Protein AF-A0A2D1UNM3-F1 (afdb_monomer_lite)

Radius of gyration: 17.75 Å; chains: 1; bounding box: 32×30×40 Å

Foldseek 3Di:
DCLVVDQPSDPVSVVVVVVVVVPPPPVVVDDPPDPPDPDPDPVPPVPPPPDDD

Sequence (53 aa):
DTGADLNYHTLEDQLALLTKVLNAGDDVVGLEQLEEDADDITLLKARRSVGSM

Organism: Pinus pinaster (NCBI:txid71647)

Structure (mmCIF, N/CA/C/O backbone):
data_AF-A0A2D1UNM3-F1
#
_entry.id   AF-A0A2D1UNM3-F1
#
loop_
_atom_site.group_PDB
_atom_site.id
_atom_site.type_symbol
_atom_site.label_atom_id
_atom_site.label_alt_id
_atom_site.label_comp_id
_atom_site.label_asym_id
_atom_site.label_entity_id
_atom_site.label_seq_id
_atom_site.pdbx_PDB_ins_code
_atom_site.Cartn_x
_atom_site.Cartn_y
_atom_site.Cartn_z
_atom_site.occupancy
_atom_site.B_iso_or_equiv
_atom_site.auth_seq_id
_atom_site.auth_comp_id
_atom_site.auth_asym_id
_atom_site.auth_atom_i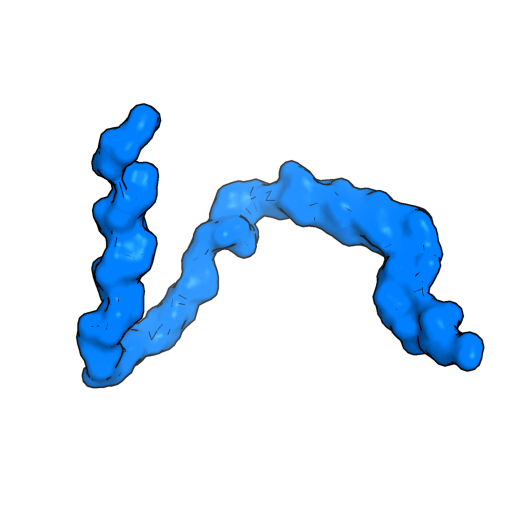d
_atom_site.pdbx_PDB_model_num
ATOM 1 N N . ASP A 1 1 ? 21.229 -10.879 -11.872 1.00 70.50 1 ASP A N 1
ATOM 2 C CA . ASP A 1 1 ? 20.515 -9.694 -12.360 1.00 70.50 1 ASP A CA 1
ATOM 3 C C . ASP A 1 1 ? 19.049 -10.061 -12.543 1.00 70.50 1 ASP A C 1
ATOM 5 O O . ASP A 1 1 ? 18.611 -10.328 -13.645 1.00 70.50 1 ASP A O 1
ATOM 9 N N . THR A 1 2 ? 18.334 -10.238 -11.431 1.00 82.50 2 THR A N 1
ATOM 10 C CA . THR A 1 2 ? 16.921 -10.671 -11.405 1.00 82.50 2 THR A CA 1
ATOM 11 C C . THR A 1 2 ? 16.017 -9.552 -10.890 1.00 82.50 2 THR A C 1
ATOM 13 O O . THR A 1 2 ? 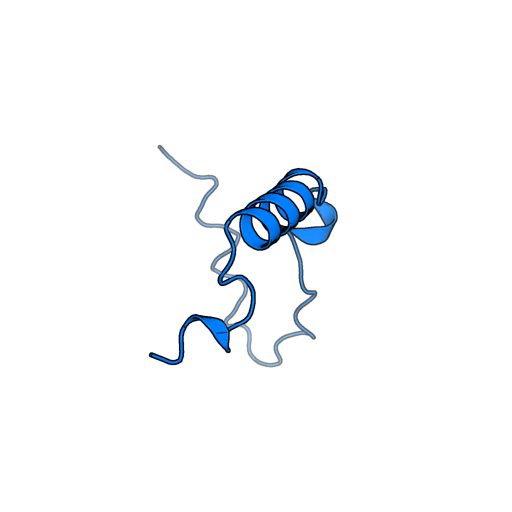14.857 -9.777 -10.575 1.00 8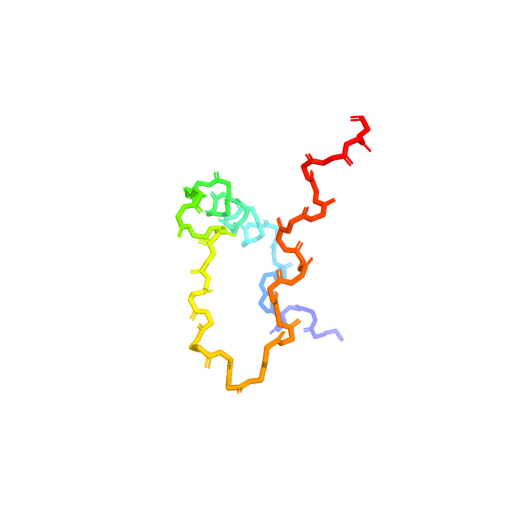2.50 2 THR A O 1
ATOM 16 N N . GLY A 1 3 ? 16.560 -8.337 -10.739 1.00 80.81 3 GLY A N 1
ATOM 17 C CA . GLY A 1 3 ? 15.823 -7.194 -10.202 1.00 80.81 3 GLY A CA 1
ATOM 18 C C . GLY A 1 3 ? 14.677 -6.773 -11.117 1.00 80.81 3 GLY A C 1
ATOM 19 O O . GLY A 1 3 ? 13.620 -6.417 -10.618 1.00 80.81 3 GLY A O 1
ATOM 20 N N . ALA A 1 4 ? 14.859 -6.899 -12.435 1.00 85.50 4 ALA A N 1
ATOM 21 C CA . ALA A 1 4 ? 13.815 -6.646 -13.428 1.00 85.50 4 ALA A CA 1
ATOM 22 C C . ALA A 1 4 ? 12.658 -7.665 -13.379 1.00 85.50 4 ALA A C 1
ATOM 24 O O . ALA A 1 4 ? 11.561 -7.364 -13.841 1.00 85.50 4 ALA A O 1
ATOM 25 N N . ASP A 1 5 ? 12.878 -8.840 -12.782 1.00 90.62 5 ASP A N 1
ATOM 26 C CA . ASP A 1 5 ? 11.838 -9.859 -12.591 1.00 90.62 5 ASP A CA 1
ATOM 27 C C . ASP A 1 5 ? 11.015 -9.619 -11.311 1.00 90.62 5 ASP A C 1
ATOM 29 O O . ASP A 1 5 ? 10.030 -10.314 -11.058 1.00 90.62 5 ASP A O 1
ATOM 33 N N . LEU A 1 6 ? 11.415 -8.653 -10.474 1.00 90.50 6 LEU A N 1
ATOM 34 C CA . LEU A 1 6 ? 10.694 -8.294 -9.258 1.00 90.50 6 LEU A CA 1
ATOM 35 C C . LEU A 1 6 ? 9.595 -7.271 -9.560 1.00 90.50 6 LEU A C 1
ATOM 37 O O . LEU A 1 6 ? 9.743 -6.361 -10.380 1.00 90.50 6 LEU A O 1
ATOM 41 N N . ASN A 1 7 ? 8.485 -7.389 -8.836 1.00 89.81 7 ASN A N 1
ATOM 42 C CA . ASN A 1 7 ? 7.435 -6.377 -8.862 1.00 89.81 7 ASN A CA 1
ATOM 43 C C . ASN A 1 7 ? 7.971 -5.039 -8.335 1.00 89.81 7 ASN A C 1
ATOM 45 O O . ASN A 1 7 ? 8.787 -5.014 -7.413 1.00 89.81 7 ASN A O 1
ATOM 49 N N . TYR A 1 8 ? 7.463 -3.932 -8.882 1.00 90.75 8 TYR A N 1
ATOM 50 C CA . TYR A 1 8 ? 7.858 -2.568 -8.505 1.00 90.75 8 TYR A CA 1
ATOM 51 C C . TYR A 1 8 ? 9.349 -2.257 -8.722 1.00 90.75 8 TYR A C 1
ATOM 53 O O . TYR A 1 8 ? 9.926 -1.431 -8.013 1.00 90.75 8 TYR A O 1
ATOM 61 N N . HIS A 1 9 ? 9.995 -2.906 -9.694 1.00 92.81 9 HIS A N 1
ATOM 62 C CA . HIS A 1 9 ? 11.391 -2.618 -10.030 1.00 92.81 9 HIS A CA 1
ATOM 63 C C . HIS A 1 9 ? 11.565 -1.295 -10.791 1.00 92.81 9 HIS A C 1
ATOM 65 O O . HIS A 1 9 ? 12.672 -0.756 -10.826 1.00 92.81 9 HIS A O 1
ATOM 71 N N . THR A 1 10 ? 10.496 -0.761 -11.395 1.00 94.81 10 THR A N 1
ATOM 72 C CA . THR A 1 10 ? 10.518 0.546 -12.058 1.00 94.81 10 THR A CA 1
ATOM 73 C C . THR A 1 10 ? 10.110 1.664 -11.099 1.00 94.81 10 THR A C 1
ATOM 75 O O . THR A 1 10 ? 9.282 1.483 -10.204 1.00 94.81 10 THR A O 1
ATOM 78 N N . LEU A 1 11 ? 10.673 2.858 -11.308 1.00 94.81 11 LEU A N 1
ATOM 79 C CA . LEU A 1 11 ? 10.301 4.054 -10.545 1.00 94.81 11 LEU A CA 1
ATOM 80 C C . LEU A 1 11 ? 8.823 4.428 -10.752 1.00 94.81 11 LEU A C 1
ATOM 82 O O . LEU A 1 11 ? 8.174 4.919 -9.833 1.00 94.81 11 LEU A O 1
ATOM 86 N N . GLU A 1 12 ? 8.287 4.187 -11.946 1.00 95.94 12 GLU A N 1
ATOM 87 C CA . GLU A 1 12 ? 6.891 4.470 -12.277 1.00 95.94 12 GLU A CA 1
ATOM 88 C C . GLU A 1 12 ? 5.931 3.626 -11.432 1.00 95.94 12 GLU A C 1
ATOM 90 O O . GLU A 1 12 ? 5.030 4.176 -10.795 1.00 95.94 12 GLU A O 1
ATOM 95 N N . ASP A 1 13 ? 6.182 2.318 -11.329 1.00 93.44 13 ASP A N 1
ATOM 96 C CA . ASP A 1 13 ? 5.379 1.414 -10.500 1.00 93.44 13 ASP A CA 1
ATOM 97 C C . ASP A 1 13 ? 5.409 1.826 -9.021 1.00 93.44 13 ASP A C 1
ATOM 99 O O . ASP A 1 13 ? 4.394 1.762 -8.320 1.00 93.44 13 ASP A O 1
ATOM 103 N N . GLN A 1 14 ? 6.567 2.287 -8.540 1.00 95.12 14 GLN A N 1
ATOM 104 C CA . GLN A 1 14 ? 6.746 2.757 -7.164 1.00 95.12 14 GLN A CA 1
ATOM 105 C C . GLN A 1 14 ? 5.979 4.056 -6.893 1.00 95.12 14 GLN A C 1
ATOM 107 O O . GLN A 1 14 ? 5.317 4.176 -5.863 1.00 95.12 14 GLN A O 1
ATOM 112 N N . LEU A 1 15 ? 6.018 5.021 -7.817 1.00 96.56 15 LEU A N 1
ATOM 113 C CA . LEU A 1 15 ? 5.265 6.274 -7.698 1.00 96.56 15 LEU A CA 1
ATOM 114 C C . LEU A 1 15 ? 3.752 6.045 -7.806 1.00 96.56 15 LEU A C 1
ATOM 116 O O . LEU A 1 15 ? 2.974 6.694 -7.099 1.00 96.56 15 LEU A O 1
ATOM 120 N N . ALA A 1 16 ? 3.324 5.093 -8.638 1.00 94.50 16 ALA A N 1
ATOM 121 C CA . ALA A 1 16 ? 1.929 4.681 -8.728 1.00 94.50 16 ALA A CA 1
ATOM 122 C C . ALA A 1 16 ? 1.450 4.038 -7.416 1.00 94.50 16 ALA A C 1
ATOM 124 O O . ALA A 1 16 ? 0.364 4.362 -6.931 1.00 94.50 16 ALA A O 1
ATOM 125 N N . LEU A 1 17 ? 2.264 3.168 -6.806 1.00 91.44 17 LEU A N 1
ATOM 126 C CA . LEU A 1 17 ? 1.971 2.586 -5.495 1.00 91.44 17 LEU A CA 1
ATOM 127 C C . LEU A 1 17 ? 1.919 3.656 -4.400 1.00 91.44 17 LEU A C 1
ATOM 129 O O . LEU A 1 17 ? 0.968 3.686 -3.625 1.00 91.44 17 LEU A O 1
ATOM 133 N N . LEU A 1 18 ? 2.894 4.564 -4.366 1.00 89.75 18 LEU A N 1
ATOM 134 C CA . LEU A 1 18 ? 2.932 5.660 -3.400 1.00 89.75 18 LEU A CA 1
ATOM 135 C C . LEU A 1 18 ? 1.682 6.539 -3.499 1.00 89.75 18 LEU A C 1
ATOM 137 O O . LEU A 1 18 ? 1.070 6.864 -2.488 1.00 89.75 18 LEU A O 1
ATOM 141 N N . THR A 1 19 ? 1.265 6.874 -4.719 1.00 92.19 19 THR A N 1
ATOM 142 C CA . THR A 1 19 ? 0.035 7.639 -4.956 1.00 92.19 19 THR A CA 1
ATOM 143 C C . THR A 1 19 ? -1.190 6.899 -4.423 1.00 92.19 19 THR A C 1
ATOM 145 O O . THR A 1 19 ? -2.058 7.521 -3.816 1.00 92.19 19 THR A O 1
ATOM 148 N N . LYS A 1 20 ? -1.267 5.574 -4.599 1.00 87.38 20 LYS A N 1
ATOM 149 C CA . LYS A 1 20 ? -2.348 4.764 -4.018 1.00 87.38 20 LYS A CA 1
ATOM 150 C C . LYS A 1 20 ? -2.326 4.801 -2.492 1.00 87.38 20 LYS A C 1
ATOM 152 O O . LYS A 1 20 ? -3.380 4.973 -1.906 1.00 87.38 20 LYS A O 1
ATOM 157 N N . VAL A 1 21 ? -1.153 4.686 -1.866 1.00 86.12 21 VAL A N 1
ATOM 158 C CA . VAL A 1 21 ? -1.001 4.726 -0.400 1.00 86.12 21 VAL A CA 1
ATOM 159 C C . VAL A 1 21 ? -1.381 6.092 0.167 1.00 86.12 21 VAL A C 1
ATOM 161 O O . VAL A 1 21 ? -2.116 6.158 1.140 1.00 86.12 21 VAL A O 1
ATOM 164 N N . LEU A 1 22 ? -0.935 7.184 -0.454 1.00 85.88 22 LEU A N 1
ATOM 165 C CA . LEU A 1 22 ? -1.251 8.542 0.004 1.00 85.88 22 LEU A CA 1
ATOM 166 C C . LEU A 1 22 ? -2.736 8.900 -0.147 1.00 85.88 22 LEU A C 1
ATOM 168 O O . LEU A 1 22 ? -3.232 9.750 0.584 1.00 85.88 22 LEU A O 1
ATOM 172 N N . ASN A 1 23 ? -3.428 8.277 -1.105 1.00 85.38 23 ASN A N 1
ATOM 173 C CA . ASN A 1 23 ? -4.863 8.471 -1.330 1.00 85.38 23 ASN A CA 1
ATOM 174 C C . ASN A 1 23 ? -5.728 7.377 -0.691 1.00 85.38 23 ASN A C 1
ATOM 176 O O . ASN A 1 23 ? -6.956 7.461 -0.750 1.00 85.38 23 ASN A O 1
ATOM 180 N N . ALA A 1 24 ? -5.118 6.348 -0.108 1.00 81.25 24 ALA A N 1
ATOM 181 C CA . ALA A 1 24 ? -5.827 5.399 0.723 1.00 81.25 24 ALA A CA 1
ATOM 182 C C . ALA A 1 24 ? -6.222 6.159 1.995 1.00 81.25 24 ALA A C 1
ATOM 184 O O . ALA A 1 24 ? -5.361 6.565 2.771 1.00 81.25 24 ALA A O 1
ATOM 185 N N . GLY A 1 25 ? -7.517 6.444 2.155 1.00 67.38 25 GLY A N 1
ATOM 186 C CA . GLY A 1 25 ? -8.029 7.095 3.362 1.00 67.38 25 GLY A CA 1
ATOM 187 C C . GLY A 1 25 ? -7.715 6.274 4.617 1.00 67.38 25 GLY A C 1
ATOM 188 O O . GLY A 1 25 ? -7.396 5.087 4.519 1.00 67.38 25 GLY A O 1
ATOM 189 N N . ASP A 1 26 ? -7.845 6.893 5.795 1.00 58.28 26 ASP A N 1
ATOM 190 C CA . ASP A 1 26 ? -7.597 6.256 7.104 1.00 58.28 26 ASP A CA 1
ATOM 191 C C . ASP A 1 26 ? -8.322 4.902 7.280 1.00 58.28 26 ASP A C 1
ATOM 193 O O . ASP A 1 26 ? -7.835 4.038 8.006 1.00 58.28 26 ASP A O 1
ATOM 197 N N . ASP A 1 27 ? -9.419 4.676 6.547 1.00 57.62 27 ASP A N 1
ATOM 198 C CA . ASP A 1 27 ? -10.191 3.424 6.500 1.00 57.62 27 ASP A CA 1
ATOM 199 C C . ASP A 1 27 ? -9.413 2.210 5.943 1.00 57.62 27 ASP A C 1
ATOM 201 O O . ASP A 1 27 ? -9.827 1.071 6.140 1.00 57.62 27 ASP A O 1
ATOM 205 N N . VAL A 1 28 ? -8.302 2.426 5.229 1.00 54.75 28 VAL A N 1
ATOM 206 C CA . VAL A 1 28 ? -7.421 1.357 4.707 1.00 54.75 28 VAL A CA 1
ATOM 207 C C . VAL A 1 28 ? -6.156 1.209 5.560 1.00 54.75 28 VAL A C 1
ATOM 209 O O . VAL A 1 28 ? -5.524 0.155 5.567 1.00 54.75 28 VAL A O 1
ATOM 212 N N . VAL A 1 29 ? -5.774 2.267 6.281 1.00 58.41 29 VAL A N 1
ATOM 213 C CA . VAL A 1 29 ? -4.542 2.322 7.084 1.00 58.41 29 VAL A CA 1
ATOM 214 C C . VAL A 1 29 ? -4.770 1.777 8.499 1.00 58.41 29 VAL A C 1
ATOM 216 O O . VAL A 1 29 ? -3.826 1.337 9.157 1.00 58.41 29 VAL A O 1
ATOM 219 N N . GLY A 1 30 ? -6.016 1.760 8.970 1.00 62.25 30 GLY A N 1
ATOM 220 C CA . GLY A 1 30 ? -6.377 1.276 10.292 1.00 62.25 30 GLY A CA 1
ATOM 221 C C . GLY A 1 30 ? -7.413 0.165 10.238 1.00 62.25 30 GLY A C 1
ATOM 222 O O . GLY A 1 30 ? -8.539 0.398 9.822 1.00 62.25 30 GLY A O 1
ATOM 223 N N . LEU A 1 31 ? -7.054 -0.971 10.839 1.00 54.00 31 LEU A N 1
ATOM 224 C CA . LEU A 1 31 ? -7.946 -2.053 11.262 1.00 54.00 31 LEU A CA 1
ATOM 225 C C . LEU A 1 31 ? -8.233 -3.101 10.179 1.00 54.00 31 LEU A C 1
ATOM 227 O O . LEU A 1 31 ? -9.370 -3.290 9.751 1.00 54.00 31 LEU A O 1
ATOM 231 N N . GLU A 1 32 ? -7.231 -3.936 9.882 1.00 55.91 32 GLU A N 1
ATOM 232 C CA . GLU A 1 32 ? -7.566 -5.362 9.847 1.00 55.91 32 GLU A CA 1
ATOM 233 C C . GLU A 1 32 ? -8.293 -5.653 11.170 1.00 55.91 32 GLU A C 1
ATOM 235 O O . GLU A 1 32 ? -7.718 -5.501 12.253 1.00 55.91 32 GLU A O 1
ATOM 240 N N . GLN A 1 33 ? -9.592 -5.958 11.096 1.00 54.91 33 GLN A N 1
ATOM 241 C CA . GLN A 1 33 ? -10.281 -6.579 12.216 1.00 54.91 33 GLN A CA 1
ATOM 242 C C . GLN A 1 33 ? -9.583 -7.918 12.406 1.00 54.91 33 GLN A C 1
ATOM 244 O O . GLN A 1 33 ? -9.819 -8.852 11.644 1.00 54.91 33 GLN A O 1
ATOM 249 N N . LEU A 1 34 ? -8.662 -7.976 13.366 1.00 57.81 34 LEU A N 1
ATOM 250 C CA . LEU A 1 34 ? -8.172 -9.248 13.863 1.00 57.81 34 LEU A CA 1
ATOM 251 C C . LEU A 1 34 ? -9.424 -10.026 14.270 1.00 57.81 34 LEU A C 1
ATOM 253 O O . LEU A 1 34 ? -10.197 -9.538 15.101 1.00 57.81 34 LEU A O 1
ATOM 257 N N . GLU A 1 35 ? -9.668 -11.167 13.618 1.00 56.00 35 GLU A N 1
ATOM 258 C CA . GLU A 1 35 ? -10.626 -12.143 14.126 1.00 56.00 35 GLU A CA 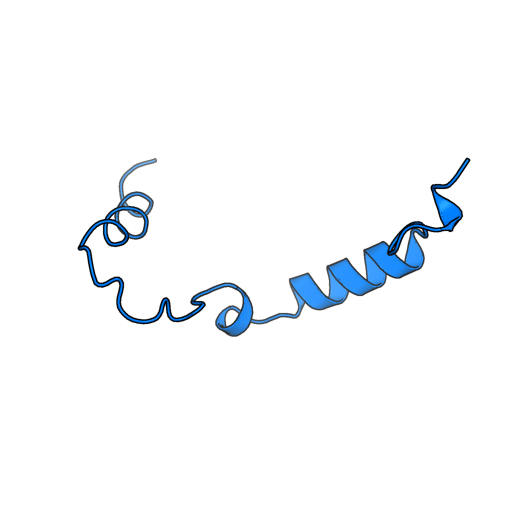1
ATOM 259 C C . GLU A 1 35 ? -10.257 -12.350 15.591 1.00 56.00 35 GLU A C 1
ATOM 261 O O . GLU A 1 35 ? -9.103 -12.651 15.882 1.00 56.00 35 GLU A O 1
ATOM 266 N N . GLU A 1 36 ? -11.208 -12.034 16.470 1.00 54.16 36 GLU A N 1
ATOM 267 C CA . GLU A 1 36 ? -11.112 -12.039 17.927 1.00 54.16 36 GLU A CA 1
ATOM 268 C C . GLU A 1 36 ? -10.034 -13.022 18.407 1.00 54.16 36 GLU A C 1
ATOM 270 O O . GLU A 1 36 ? -10.233 -14.238 18.364 1.00 54.16 36 GLU A O 1
ATOM 275 N N . ASP A 1 37 ? -8.854 -12.497 18.769 1.00 51.88 37 ASP A N 1
ATOM 276 C CA . ASP A 1 37 ? -7.762 -13.320 19.280 1.00 51.88 37 ASP A CA 1
ATOM 277 C C . ASP A 1 37 ? -8.324 -14.138 20.448 1.00 51.88 37 ASP A C 1
ATOM 279 O O . ASP A 1 37 ? -8.752 -13.576 21.456 1.00 51.88 37 ASP A O 1
ATOM 283 N N . ALA A 1 38 ? -8.325 -15.468 20.323 1.00 54.00 38 ALA A N 1
ATOM 284 C CA . ALA A 1 38 ? -8.783 -16.363 21.387 1.00 54.00 38 ALA A CA 1
ATOM 285 C C . ALA A 1 38 ? -7.941 -16.232 22.675 1.00 54.00 38 ALA A C 1
ATOM 287 O O . ALA A 1 38 ? -8.364 -16.687 23.737 1.00 54.00 38 ALA A O 1
ATOM 288 N N . ASP A 1 39 ? -6.784 -15.570 22.581 1.00 59.22 39 ASP A N 1
ATOM 289 C CA . ASP A 1 39 ? -5.857 -15.322 23.671 1.00 59.22 39 ASP A CA 1
ATOM 290 C C . ASP A 1 39 ? -5.569 -13.806 23.746 1.00 59.22 39 ASP A C 1
ATOM 292 O O . ASP A 1 39 ? -5.009 -13.242 22.811 1.00 59.22 39 ASP A O 1
ATOM 296 N N . ASP A 1 40 ? -5.929 -13.153 24.861 1.00 54.53 40 ASP A N 1
ATOM 297 C CA . ASP A 1 40 ? -5.922 -11.700 25.179 1.00 54.53 40 ASP A CA 1
ATOM 298 C C . ASP A 1 40 ? -4.588 -10.904 24.986 1.00 54.53 40 ASP A C 1
ATOM 300 O O . ASP A 1 40 ? -4.271 -9.974 25.735 1.00 54.53 40 ASP A O 1
ATOM 304 N N . ILE A 1 41 ? -3.738 -11.228 24.011 1.00 59.75 41 ILE A N 1
ATOM 305 C CA . ILE A 1 41 ? -2.363 -10.716 23.901 1.00 59.75 41 ILE A CA 1
ATOM 306 C C . ILE A 1 41 ? -2.261 -9.423 23.064 1.00 59.75 41 ILE A C 1
ATOM 308 O O . ILE A 1 41 ? -1.332 -8.632 23.267 1.00 59.75 41 ILE A O 1
ATOM 312 N N . THR A 1 42 ? -3.217 -9.117 22.182 1.00 55.50 42 THR A N 1
ATOM 313 C CA . THR A 1 42 ? -3.020 -8.048 21.175 1.00 55.50 42 THR A CA 1
ATOM 314 C C . THR A 1 42 ? -3.552 -6.659 21.569 1.00 55.50 42 THR A C 1
ATOM 316 O O . THR A 1 42 ? -3.159 -5.647 20.982 1.00 55.50 42 THR A O 1
ATOM 319 N N . LEU A 1 43 ? -4.325 -6.531 22.655 1.00 54.09 43 LEU A N 1
ATOM 320 C CA . LEU A 1 43 ? -4.929 -5.251 23.083 1.00 54.09 43 LEU A CA 1
ATOM 321 C C . LEU A 1 43 ? -3.981 -4.250 23.783 1.00 54.09 43 LEU A C 1
ATOM 323 O O . LEU A 1 43 ? -4.421 -3.207 24.268 1.00 54.09 43 LEU A O 1
ATOM 327 N N . LEU A 1 44 ? -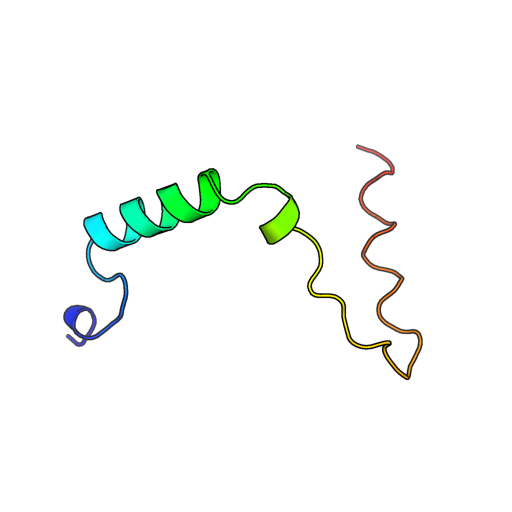2.671 -4.506 23.834 1.00 51.97 44 LEU A N 1
ATOM 328 C CA . LEU A 1 44 ? -1.713 -3.625 24.524 1.00 51.97 44 LEU A CA 1
ATOM 329 C C . LEU A 1 44 ? -0.966 -2.638 23.615 1.00 51.97 44 LEU A C 1
ATOM 331 O O . LEU A 1 44 ? -0.402 -1.664 24.123 1.00 51.97 44 LEU A O 1
ATOM 335 N N . LYS A 1 45 ? -0.961 -2.831 22.289 1.00 54.28 45 LYS A N 1
ATOM 336 C CA . LYS A 1 45 ? -0.169 -1.973 21.383 1.00 54.28 45 LYS A CA 1
ATOM 337 C C . LYS A 1 45 ? -0.894 -0.712 20.902 1.00 54.28 45 LYS A C 1
ATOM 339 O O . LYS A 1 45 ? -0.221 0.274 20.622 1.00 54.28 45 LYS A O 1
ATOM 344 N N . ALA A 1 46 ? -2.228 -0.678 20.916 1.00 54.03 46 ALA A N 1
ATOM 345 C CA . ALA A 1 46 ? -2.994 0.501 20.489 1.00 54.03 46 ALA A CA 1
ATOM 346 C C . ALA A 1 46 ? -3.094 1.611 21.558 1.00 54.03 46 ALA A C 1
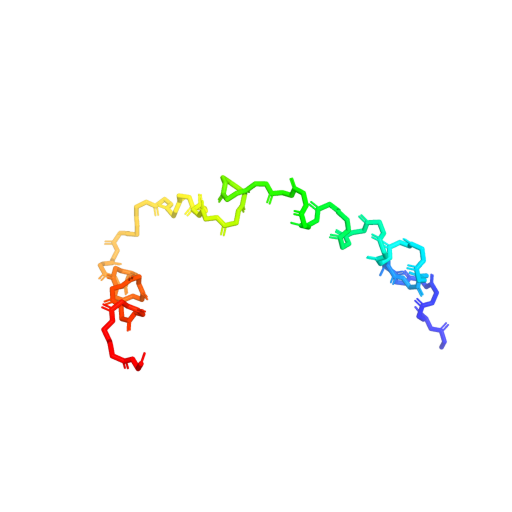ATOM 348 O O . ALA A 1 46 ? -3.415 2.752 21.241 1.00 54.03 46 ALA A O 1
ATOM 349 N N . ARG A 1 47 ? -2.795 1.316 22.833 1.00 50.50 47 ARG A N 1
ATOM 350 C CA . ARG A 1 47 ? -2.969 2.280 23.940 1.00 50.50 47 ARG A CA 1
ATOM 351 C C . ARG A 1 47 ? -1.699 3.021 24.369 1.00 50.50 47 ARG A C 1
ATOM 353 O O . ARG A 1 47 ? -1.779 3.870 25.252 1.00 50.50 47 ARG A O 1
ATOM 360 N N . ARG A 1 48 ? -0.531 2.717 23.785 1.00 53.59 48 ARG A N 1
ATOM 361 C CA . ARG A 1 48 ? 0.758 3.302 24.213 1.00 53.59 48 ARG A CA 1
ATOM 362 C C . ARG A 1 48 ? 1.256 4.508 23.413 1.00 53.59 48 ARG A C 1
ATOM 364 O O . ARG A 1 48 ? 2.232 5.098 23.853 1.00 53.59 48 ARG A O 1
ATOM 371 N N . SER A 1 49 ? 0.617 4.922 22.315 1.00 53.50 49 SER A N 1
ATOM 372 C CA . SER A 1 49 ? 1.096 6.090 21.543 1.00 53.50 49 SER A CA 1
ATOM 373 C C . SER A 1 49 ? 0.341 7.399 21.794 1.00 53.50 49 SER A C 1
ATOM 375 O O . SER A 1 49 ? 0.633 8.386 21.130 1.00 53.50 49 SER A O 1
ATOM 377 N N . VAL A 1 50 ? -0.598 7.450 22.748 1.00 55.81 50 VAL A N 1
ATOM 378 C CA . VAL A 1 50 ? -1.344 8.687 23.081 1.00 55.81 50 VAL A CA 1
ATOM 379 C C . VAL A 1 50 ? -0.983 9.221 24.473 1.00 55.81 50 VAL A C 1
ATOM 381 O O . VAL A 1 50 ? -1.813 9.779 25.186 1.00 55.81 50 VAL A O 1
ATOM 384 N N . GLY A 1 51 ? 0.269 9.026 24.889 1.00 54.75 51 GLY A N 1
ATOM 385 C CA . GLY A 1 51 ? 0.783 9.512 26.163 1.00 54.75 51 GLY A CA 1
ATOM 386 C C . GLY A 1 51 ? 2.256 9.889 26.066 1.00 54.75 51 GLY A C 1
ATOM 387 O O . GLY A 1 51 ? 3.112 9.016 26.126 1.00 54.75 51 GLY A O 1
ATOM 388 N N . SER A 1 52 ? 2.508 11.197 25.999 1.00 44.84 52 SER A N 1
ATOM 389 C CA . SER A 1 52 ? 3.793 11.866 26.238 1.00 44.84 52 SER A CA 1
ATOM 390 C C . SER A 1 52 ? 4.915 11.649 25.210 1.00 44.84 52 SER A C 1
ATOM 392 O O . SER A 1 52 ? 5.790 10.806 25.395 1.00 44.84 52 SER A O 1
ATOM 394 N N . MET A 1 53 ? 4.974 12.544 24.224 1.00 45.09 53 MET A N 1
ATOM 395 C CA . MET A 1 53 ? 6.132 13.420 23.979 1.00 45.09 53 MET A CA 1
ATOM 396 C C . MET A 1 53 ? 5.643 14.739 23.389 1.00 45.09 53 MET A C 1
ATOM 398 O O . MET A 1 53 ? 4.710 14.682 22.559 1.00 45.09 53 MET A O 1
#

Secondary structure (DSSP, 8-state):
--GGGSTT-SHHHHHHHHHHHHHS-HHHHS-------SSS-GGGSTTSSSS--

pLDDT: mean 70.51, std 17.67, range [44.84, 96.56]